Protein AF-A0A7S2D4I2-F1 (afdb_monomer_lite)

Structure (mmCIF, N/CA/C/O backbone):
data_AF-A0A7S2D4I2-F1
#
_entry.id   AF-A0A7S2D4I2-F1
#
loop_
_atom_site.group_PDB
_atom_site.id
_atom_site.type_symbol
_atom_site.label_atom_id
_atom_site.label_alt_id
_atom_site.label_comp_id
_atom_site.label_asym_id
_atom_site.label_entity_id
_atom_site.label_seq_id
_atom_site.pdbx_PDB_ins_code
_atom_site.Cartn_x
_atom_site.Cartn_y
_atom_site.Cartn_z
_atom_site.occupancy
_atom_site.B_iso_or_equiv
_atom_site.auth_seq_id
_atom_site.auth_comp_id
_atom_site.auth_asym_id
_atom_site.auth_atom_id
_atom_site.pdbx_PDB_model_num
ATOM 1 N N . GLU A 1 1 ? 8.842 14.732 -12.038 1.00 44.25 1 GLU A N 1
ATOM 2 C CA . GLU A 1 1 ? 8.803 13.442 -11.317 1.00 44.25 1 GLU A CA 1
ATOM 3 C C . GLU A 1 1 ? 8.780 13.600 -9.781 1.00 44.25 1 GLU A C 1
ATOM 5 O O . GLU A 1 1 ? 8.801 12.600 -9.083 1.00 44.25 1 GLU A O 1
ATOM 10 N N . ASP A 1 2 ? 8.586 14.810 -9.225 1.00 43.00 2 ASP A N 1
ATOM 11 C CA . ASP A 1 2 ? 8.723 15.089 -7.773 1.00 43.00 2 ASP A CA 1
ATOM 12 C C . ASP A 1 2 ? 7.448 14.967 -6.905 1.00 43.00 2 ASP A C 1
ATOM 14 O O . ASP A 1 2 ? 7.440 15.381 -5.748 1.00 43.00 2 ASP A O 1
ATOM 18 N N . LEU A 1 3 ? 6.342 14.421 -7.420 1.00 49.69 3 LEU A N 1
ATOM 19 C CA . LEU A 1 3 ? 5.052 14.415 -6.698 1.00 49.69 3 LEU A CA 1
ATOM 20 C C . LEU A 1 3 ? 4.762 13.125 -5.909 1.00 49.69 3 LEU A C 1
ATOM 22 O O . LEU A 1 3 ? 3.827 13.090 -5.111 1.00 49.69 3 LEU A O 1
ATOM 26 N N . MET A 1 4 ? 5.554 12.069 -6.105 1.00 61.31 4 MET A N 1
ATOM 27 C CA . MET A 1 4 ? 5.257 10.731 -5.576 1.00 61.31 4 MET A CA 1
ATOM 28 C C . MET A 1 4 ? 5.466 10.546 -4.057 1.00 61.31 4 MET A C 1
ATOM 30 O O . MET A 1 4 ? 4.679 9.823 -3.446 1.00 61.31 4 MET A O 1
ATOM 34 N N . PRO A 1 5 ? 6.468 11.166 -3.395 1.00 67.25 5 PRO A N 1
ATOM 35 C CA . PRO A 1 5 ? 6.674 10.950 -1.959 1.00 67.25 5 PRO A CA 1
ATOM 36 C C . PRO A 1 5 ? 5.545 11.521 -1.092 1.00 67.25 5 PRO A C 1
ATOM 38 O O . PRO A 1 5 ? 5.128 10.885 -0.122 1.00 67.25 5 PRO A O 1
ATOM 41 N N . CYS A 1 6 ? 5.034 12.702 -1.455 1.00 78.00 6 CYS A N 1
ATOM 42 C CA . CYS A 1 6 ? 4.025 13.416 -0.675 1.00 78.00 6 CYS A CA 1
ATOM 43 C C . CYS A 1 6 ? 2.633 12.783 -0.779 1.00 78.00 6 CYS A C 1
ATOM 45 O O . CYS A 1 6 ? 1.917 12.771 0.219 1.00 78.00 6 CYS A O 1
ATOM 47 N N . SER A 1 7 ? 2.247 12.239 -1.940 1.00 85.38 7 SER A N 1
ATOM 48 C CA . SER A 1 7 ? 0.936 11.591 -2.099 1.00 85.38 7 SER A CA 1
ATOM 49 C C . SER A 1 7 ? 0.822 10.322 -1.252 1.00 85.38 7 SER A C 1
ATOM 51 O O . SER A 1 7 ? -0.164 10.147 -0.541 1.00 85.38 7 SER A O 1
ATOM 53 N N . ILE A 1 8 ? 1.867 9.488 -1.233 1.00 90.25 8 ILE A N 1
ATOM 54 C CA . ILE A 1 8 ? 1.929 8.295 -0.375 1.00 90.25 8 ILE A CA 1
ATOM 55 C C . ILE A 1 8 ? 1.855 8.671 1.103 1.00 90.25 8 ILE A C 1
ATOM 57 O O . ILE A 1 8 ? 1.144 8.020 1.869 1.00 90.25 8 ILE A O 1
ATOM 61 N N . LEU A 1 9 ? 2.567 9.727 1.506 1.00 89.31 9 LEU A N 1
ATOM 62 C CA . LEU A 1 9 ? 2.524 10.199 2.884 1.00 89.31 9 LEU A CA 1
ATOM 63 C C . LEU A 1 9 ? 1.133 10.728 3.253 1.00 89.31 9 LEU A C 1
ATOM 65 O O . LEU A 1 9 ? 0.627 10.389 4.318 1.00 89.31 9 LEU A O 1
ATOM 69 N N . LEU A 1 10 ? 0.492 11.505 2.376 1.00 90.69 10 LEU A N 1
ATOM 70 C CA . LEU A 1 10 ? -0.873 11.990 2.581 1.00 90.69 10 LEU A CA 1
ATOM 71 C C . LEU A 1 10 ? -1.863 10.828 2.720 1.00 90.69 10 LEU A C 1
ATOM 73 O O . LEU A 1 10 ? -2.672 10.825 3.646 1.00 90.69 10 LEU A O 1
ATOM 77 N N . HIS A 1 11 ? -1.763 9.819 1.853 1.00 92.25 11 HIS A N 1
ATOM 78 C CA . HIS A 1 11 ? -2.609 8.632 1.921 1.00 92.25 11 HIS A CA 1
ATOM 79 C C . HIS A 1 11 ? -2.403 7.884 3.250 1.00 92.25 11 HIS A C 1
ATOM 81 O O . HIS A 1 11 ? -3.372 7.619 3.964 1.00 92.25 11 HIS A O 1
ATOM 87 N N . TYR A 1 12 ? -1.149 7.636 3.646 1.00 92.31 12 TYR A N 1
ATOM 88 C CA . TYR A 1 12 ? -0.814 7.010 4.929 1.00 92.31 12 TYR A CA 1
ATOM 89 C C . TYR A 1 12 ? -1.345 7.799 6.134 1.00 92.31 12 TYR A C 1
ATOM 91 O O . TYR A 1 12 ? -1.978 7.222 7.014 1.00 92.31 12 TYR A O 1
ATOM 99 N N . LEU A 1 13 ? -1.141 9.117 6.174 1.00 91.94 13 LEU A N 1
ATOM 100 C CA . LEU A 1 13 ? -1.636 9.959 7.265 1.00 91.94 13 LEU A CA 1
ATOM 101 C C . LEU A 1 13 ? -3.168 9.963 7.319 1.00 91.94 13 LEU A C 1
ATOM 103 O O . LEU A 1 13 ? -3.735 9.836 8.400 1.00 91.94 13 LEU A O 1
ATOM 107 N N . SER A 1 14 ? -3.838 10.019 6.165 1.00 93.50 14 SER A N 1
ATOM 108 C CA . SER A 1 14 ? -5.300 9.933 6.099 1.00 93.50 14 SER A CA 1
ATOM 109 C C . SER A 1 14 ? -5.830 8.579 6.589 1.00 93.50 14 SER A C 1
ATOM 111 O O . SER A 1 14 ? -6.833 8.535 7.294 1.00 93.50 14 SER A O 1
ATOM 113 N N . P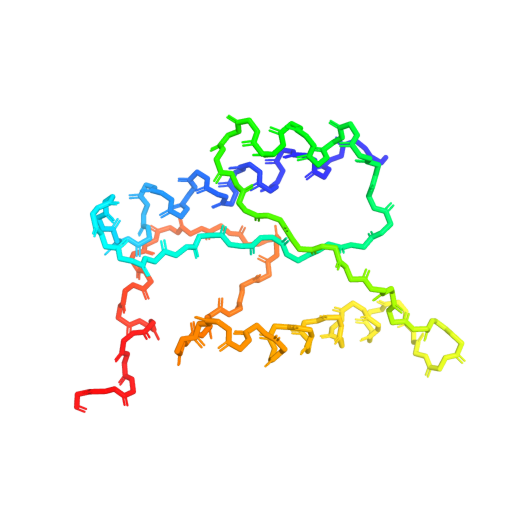HE A 1 15 ? -5.122 7.476 6.311 1.00 92.31 15 PHE A N 1
ATOM 114 C CA . PHE A 1 15 ? -5.433 6.159 6.873 1.00 92.31 15 PHE A CA 1
ATOM 115 C C . PHE A 1 15 ? -5.295 6.147 8.398 1.00 92.31 15 PHE A C 1
ATOM 117 O O . PHE A 1 15 ? -6.171 5.636 9.091 1.00 92.31 15 PHE A O 1
ATOM 124 N N . ARG A 1 16 ? -4.204 6.709 8.929 1.00 90.88 16 ARG A N 1
ATOM 125 C CA . ARG A 1 16 ? -3.950 6.739 10.376 1.00 90.88 16 ARG A CA 1
ATOM 126 C C . ARG A 1 16 ? -4.972 7.587 11.128 1.00 90.88 16 ARG A C 1
ATOM 128 O O . ARG A 1 16 ? -5.363 7.201 12.222 1.00 90.88 16 ARG A O 1
ATOM 135 N N . GLU A 1 17 ? -5.400 8.698 10.539 1.00 92.19 17 GLU A N 1
ATOM 136 C CA . GLU A 1 17 ? -6.365 9.618 11.146 1.00 92.19 17 GLU A CA 1
ATOM 137 C C . GLU A 1 17 ? -7.811 9.119 11.007 1.00 92.19 17 GLU A C 1
ATOM 139 O O . GLU A 1 17 ? -8.568 9.093 11.975 1.00 92.19 17 GLU A O 1
ATOM 144 N N . TYR A 1 18 ? -8.203 8.694 9.803 1.00 93.12 18 TYR A N 1
ATOM 145 C CA . TYR A 1 18 ? -9.606 8.454 9.458 1.00 93.12 18 TYR A CA 1
ATOM 146 C C . TYR A 1 18 ? -9.944 6.991 9.185 1.00 93.12 18 TYR A C 1
ATOM 148 O O . TYR A 1 18 ? -11.120 6.672 9.053 1.00 93.12 18 TYR A O 1
ATOM 156 N N . GLY A 1 19 ? -8.964 6.086 9.108 1.00 90.38 19 GLY A N 1
ATOM 157 C CA . GLY A 1 19 ? -9.172 4.693 8.696 1.00 90.38 19 GLY A CA 1
ATOM 158 C C . GLY A 1 19 ? -10.066 3.877 9.633 1.00 90.38 19 GLY A C 1
ATOM 159 O O . GLY A 1 19 ? -10.692 2.918 9.185 1.00 90.38 19 GLY A O 1
ATOM 160 N N . GLY A 1 20 ? -10.193 4.287 10.900 1.00 89.19 20 GLY A N 1
ATOM 161 C CA . GLY A 1 20 ? -11.067 3.634 11.881 1.00 89.19 20 GLY A CA 1
ATOM 162 C C . GLY A 1 20 ? -10.465 2.387 12.540 1.00 89.19 20 GLY A C 1
ATOM 163 O O . GLY A 1 20 ? -11.210 1.554 13.065 1.00 89.19 20 GLY A O 1
ATOM 164 N N . PHE A 1 21 ? -9.134 2.264 12.512 1.00 87.69 21 PHE A N 1
ATOM 165 C CA . PHE A 1 21 ? -8.367 1.214 13.184 1.00 87.69 21 PHE A CA 1
ATOM 166 C C . PHE A 1 21 ? -7.492 1.832 14.275 1.00 87.69 21 PHE A C 1
ATOM 168 O O . PHE A 1 21 ? -6.781 2.808 14.030 1.00 87.69 21 PHE A O 1
ATOM 175 N N . SER A 1 22 ? -7.550 1.279 15.481 1.00 82.25 22 SER A N 1
ATOM 176 C CA . SER A 1 22 ? -6.681 1.694 16.583 1.00 82.25 22 SER A CA 1
ATOM 177 C C . SER A 1 22 ? -5.235 1.225 16.374 1.00 82.25 22 SER A C 1
ATOM 179 O O . SER A 1 22 ? -4.961 0.328 15.580 1.00 82.25 22 SER A O 1
ATOM 181 N N . VAL A 1 23 ? -4.285 1.836 17.091 1.00 77.69 23 VAL A N 1
ATOM 182 C CA . VAL A 1 23 ? -2.851 1.492 16.992 1.00 77.69 23 VAL A CA 1
ATOM 183 C C . VAL A 1 23 ? -2.561 0.059 17.450 1.00 77.69 23 VAL A C 1
ATOM 185 O O . VAL A 1 23 ? -1.598 -0.540 16.980 1.00 77.69 23 VAL A O 1
ATOM 188 N N . ASP A 1 24 ? -3.403 -0.479 18.330 1.00 83.50 24 ASP A N 1
ATOM 189 C CA . ASP A 1 24 ? -3.259 -1.822 18.893 1.00 83.50 24 ASP A CA 1
ATOM 190 C C . ASP A 1 24 ? -3.931 -2.903 18.030 1.00 83.50 24 ASP A C 1
ATOM 192 O O . ASP A 1 24 ? -3.773 -4.098 18.286 1.00 83.50 24 ASP A O 1
ATOM 196 N N . GLU A 1 25 ? -4.688 -2.510 17.000 1.00 84.44 25 GLU A N 1
ATOM 197 C CA . GLU A 1 25 ? -5.267 -3.462 16.059 1.00 84.44 25 GLU A CA 1
ATOM 198 C C . GLU A 1 25 ? -4.207 -3.985 15.081 1.00 84.44 25 GLU A C 1
ATOM 200 O O . GLU A 1 25 ? -3.387 -3.211 14.584 1.00 84.44 25 GLU A O 1
ATOM 205 N N . PRO A 1 26 ? -4.231 -5.290 14.744 1.00 85.81 26 PRO A N 1
ATOM 206 C CA . PRO A 1 26 ? -3.259 -5.911 13.847 1.00 85.81 26 PRO A CA 1
ATOM 207 C C . PRO A 1 26 ? -3.564 -5.588 12.371 1.00 85.81 26 PRO A C 1
ATOM 209 O O . PRO A 1 26 ? -3.701 -6.487 11.543 1.00 85.81 26 PRO A O 1
ATOM 212 N N . VAL A 1 27 ? -3.721 -4.303 12.041 1.00 89.75 27 VAL A N 1
ATOM 213 C CA . VAL A 1 27 ? -3.998 -3.816 10.685 1.00 89.75 27 VAL A CA 1
ATOM 214 C C . VAL A 1 27 ? -2.815 -2.998 10.198 1.00 89.75 27 VAL A C 1
ATOM 216 O O . VAL A 1 27 ? -2.531 -1.905 10.689 1.00 89.75 27 VAL A O 1
ATOM 219 N N . ASP A 1 28 ? -2.138 -3.538 9.194 1.00 91.56 28 ASP A N 1
ATOM 220 C CA . ASP A 1 28 ? -0.968 -2.915 8.604 1.00 91.56 28 ASP A CA 1
ATOM 221 C C . ASP A 1 28 ? -1.317 -2.047 7.400 1.00 91.56 28 ASP A C 1
ATOM 223 O O . ASP A 1 28 ? -2.134 -2.407 6.553 1.00 91.56 28 ASP A O 1
ATOM 227 N N . TYR A 1 29 ? -0.605 -0.928 7.281 1.00 92.44 29 TYR A N 1
ATOM 228 C CA . TYR A 1 29 ? -0.525 -0.176 6.038 1.00 92.44 29 TYR A CA 1
ATOM 229 C C . TYR A 1 29 ? 0.683 -0.662 5.232 1.00 92.44 29 TYR A C 1
ATOM 231 O O . TYR A 1 29 ? 1.828 -0.498 5.666 1.00 92.44 29 TYR A O 1
ATOM 239 N N . VAL A 1 30 ? 0.431 -1.237 4.054 1.00 94.88 30 VAL A N 1
ATOM 240 C CA . VAL A 1 30 ? 1.465 -1.824 3.190 1.00 94.88 30 VAL A CA 1
ATOM 241 C C . VAL A 1 30 ? 1.499 -1.115 1.841 1.00 94.88 30 VAL A C 1
ATOM 243 O O . VAL A 1 30 ? 0.509 -1.086 1.117 1.00 94.88 30 VAL A O 1
ATOM 246 N N . LEU A 1 31 ? 2.666 -0.591 1.471 1.00 94.69 31 LEU A N 1
ATOM 247 C CA . LEU A 1 31 ? 2.926 -0.027 0.152 1.00 94.69 31 LEU A CA 1
ATOM 248 C C . LEU A 1 31 ? 3.597 -1.065 -0.753 1.00 94.69 31 LEU A C 1
ATOM 250 O O . LEU A 1 31 ? 4.764 -1.412 -0.553 1.00 94.69 31 LEU A O 1
ATOM 254 N N . ILE A 1 32 ? 2.888 -1.511 -1.787 1.00 94.00 32 ILE A N 1
ATOM 255 C CA . ILE A 1 32 ? 3.471 -2.314 -2.868 1.00 94.00 32 ILE A CA 1
ATOM 256 C C . ILE A 1 32 ? 4.057 -1.357 -3.910 1.00 94.00 32 ILE A C 1
ATOM 258 O O . ILE A 1 32 ? 3.358 -0.468 -4.392 1.00 94.00 32 ILE A O 1
ATOM 262 N N . HIS A 1 33 ? 5.331 -1.520 -4.265 1.00 92.31 33 HIS A N 1
ATOM 263 C CA . HIS A 1 33 ? 6.017 -0.618 -5.194 1.00 92.31 33 HIS A CA 1
ATOM 264 C C . HIS A 1 33 ? 6.959 -1.357 -6.147 1.00 92.31 33 HIS A C 1
ATOM 266 O O . HIS A 1 33 ? 7.347 -2.500 -5.907 1.00 92.31 33 HIS A O 1
ATOM 272 N N . SER A 1 34 ? 7.352 -0.692 -7.233 1.00 90.69 34 SER A N 1
ATOM 273 C CA . SER A 1 34 ? 8.304 -1.219 -8.211 1.00 90.69 34 SER A CA 1
ATOM 274 C C . SER A 1 34 ? 9.152 -0.093 -8.792 1.00 90.69 34 SER A C 1
ATOM 276 O O . SER A 1 34 ? 8.650 1.018 -8.958 1.00 90.69 34 SER A O 1
ATOM 278 N N . GLY A 1 35 ? 10.438 -0.360 -9.033 1.00 87.12 35 GLY A N 1
ATOM 279 C CA . GLY A 1 35 ? 11.357 0.600 -9.658 1.00 87.12 35 GLY A CA 1
ATOM 280 C C . GLY A 1 35 ? 11.624 1.886 -8.865 1.00 87.12 35 GLY A C 1
ATOM 281 O O . GLY A 1 35 ? 12.141 2.842 -9.432 1.00 87.12 35 GLY A O 1
ATOM 282 N N . ILE A 1 36 ? 11.272 1.932 -7.575 1.00 88.62 36 ILE A N 1
ATOM 283 C CA . ILE A 1 36 ? 11.498 3.104 -6.718 1.00 88.62 36 ILE A CA 1
ATOM 284 C C . ILE A 1 36 ? 12.906 3.060 -6.125 1.00 88.62 36 ILE A C 1
ATOM 286 O O . ILE A 1 36 ? 13.352 2.017 -5.645 1.00 88.62 36 ILE A O 1
ATOM 290 N N . GLU A 1 37 ? 13.583 4.208 -6.120 1.00 91.75 37 GLU A N 1
ATOM 291 C CA . GLU A 1 37 ? 14.895 4.364 -5.499 1.00 91.75 37 GLU A CA 1
ATOM 292 C C . GLU A 1 37 ? 14.853 4.040 -3.997 1.00 91.75 37 GLU A C 1
ATOM 294 O O . GLU A 1 37 ? 13.959 4.477 -3.266 1.00 91.75 37 GLU A O 1
ATOM 299 N N . GLN A 1 38 ? 15.859 3.309 -3.511 1.00 92.06 38 GLN A N 1
ATOM 300 C CA . GLN A 1 38 ? 15.916 2.874 -2.115 1.00 92.06 38 GLN A CA 1
ATOM 301 C C . GLN A 1 38 ? 15.895 4.048 -1.124 1.00 92.06 38 GLN A C 1
ATOM 303 O O . GLN A 1 38 ? 15.285 3.932 -0.065 1.00 92.06 38 GLN A O 1
ATOM 308 N N . SER A 1 39 ? 16.480 5.196 -1.478 1.00 92.88 39 SER A N 1
ATOM 309 C CA . SER A 1 39 ? 16.486 6.395 -0.632 1.00 92.88 39 SER A CA 1
ATOM 310 C C . SER A 1 39 ? 15.075 6.938 -0.353 1.00 92.88 39 SER A C 1
ATOM 312 O O . SER A 1 39 ? 14.812 7.424 0.747 1.00 92.88 39 SER A O 1
ATOM 314 N N . ILE A 1 40 ? 14.146 6.810 -1.307 1.00 90.88 40 ILE A N 1
ATOM 315 C CA . ILE A 1 40 ? 12.732 7.188 -1.157 1.00 90.88 40 ILE A CA 1
ATOM 316 C C . ILE A 1 40 ? 11.997 6.139 -0.317 1.00 90.88 40 ILE A C 1
ATOM 318 O O . ILE A 1 40 ? 11.250 6.481 0.600 1.00 90.88 40 ILE A O 1
ATOM 322 N N . VAL A 1 41 ? 12.258 4.852 -0.570 1.00 92.31 41 VAL A N 1
ATOM 323 C CA . VAL A 1 41 ? 11.696 3.746 0.225 1.00 92.31 41 VAL A CA 1
ATOM 324 C C . VAL A 1 41 ? 12.089 3.875 1.699 1.00 92.31 41 VAL A C 1
ATOM 326 O O . VAL A 1 41 ? 11.256 3.692 2.589 1.00 92.31 41 VAL A O 1
ATOM 329 N N . ASP A 1 42 ? 13.340 4.241 1.969 1.00 92.31 42 ASP A N 1
ATOM 330 C CA . ASP A 1 42 ? 13.848 4.455 3.320 1.00 92.31 42 ASP A CA 1
ATOM 331 C C . ASP A 1 42 ? 13.168 5.643 4.010 1.00 92.3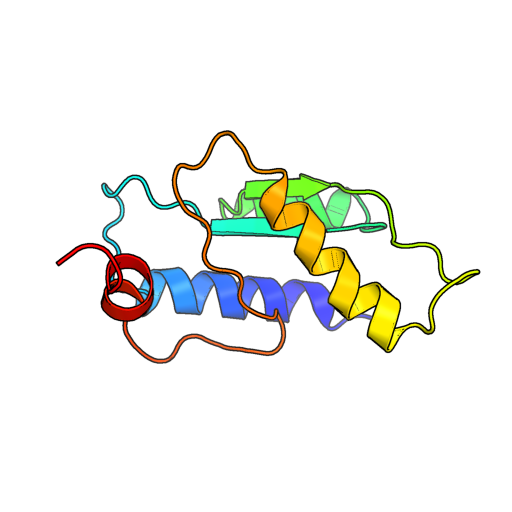1 42 ASP A C 1
ATOM 333 O O . ASP A 1 42 ? 12.935 5.591 5.218 1.00 92.31 42 ASP A O 1
ATOM 337 N N . GLN A 1 43 ? 12.787 6.689 3.267 1.00 90.25 43 GLN A N 1
ATOM 338 C CA . GLN A 1 43 ? 11.989 7.787 3.819 1.00 90.25 43 GLN A CA 1
ATOM 339 C C . GLN A 1 43 ? 10.613 7.297 4.277 1.00 90.25 43 GLN A C 1
ATOM 341 O O . GLN A 1 43 ? 10.235 7.565 5.413 1.00 90.25 43 GLN A O 1
ATOM 346 N N . TRP A 1 44 ? 9.891 6.524 3.461 1.00 91.75 44 TRP A N 1
ATOM 347 C CA . TRP A 1 44 ? 8.591 5.965 3.859 1.00 91.75 44 TRP A CA 1
ATOM 348 C C . TRP A 1 44 ? 8.700 5.048 5.081 1.00 91.75 44 TRP A C 1
ATOM 350 O O . TRP A 1 44 ? 7.907 5.165 6.018 1.00 91.75 44 TRP A O 1
ATOM 360 N N . ARG A 1 45 ? 9.730 4.198 5.132 1.00 92.62 45 ARG A N 1
ATOM 361 C CA . ARG A 1 45 ? 9.983 3.319 6.285 1.00 92.62 45 ARG A CA 1
ATOM 362 C C . ARG A 1 45 ? 10.226 4.096 7.580 1.00 92.62 45 ARG A C 1
ATOM 364 O O . ARG A 1 45 ? 9.778 3.650 8.632 1.00 92.62 45 ARG A O 1
ATOM 371 N N . ARG A 1 46 ? 10.860 5.276 7.524 1.00 91.88 46 ARG A N 1
ATOM 372 C CA . ARG A 1 46 ? 11.026 6.160 8.699 1.00 91.88 46 ARG A CA 1
ATOM 373 C C . ARG A 1 46 ? 9.696 6.677 9.256 1.00 91.88 46 ARG A C 1
ATOM 375 O O . ARG A 1 46 ? 9.627 6.950 10.448 1.00 91.88 46 ARG A O 1
ATOM 382 N N . PHE A 1 47 ? 8.647 6.765 8.436 1.00 88.50 47 PHE A N 1
ATOM 383 C CA . PHE A 1 47 ? 7.283 7.084 8.882 1.00 88.50 47 PHE A CA 1
ATOM 384 C C . PHE A 1 47 ? 6.505 5.859 9.400 1.00 88.50 47 PHE A C 1
ATOM 386 O O . PHE A 1 47 ? 5.340 5.984 9.781 1.00 88.50 47 PHE A O 1
ATOM 393 N N . GLY A 1 48 ? 7.131 4.677 9.423 1.00 89.19 48 GLY A N 1
ATOM 394 C CA . GLY A 1 48 ? 6.498 3.420 9.825 1.00 89.19 48 GLY A CA 1
ATOM 395 C C . GLY A 1 48 ? 5.725 2.721 8.704 1.00 89.19 48 GLY A C 1
ATOM 396 O O . GLY A 1 48 ? 5.032 1.743 8.969 1.00 89.19 48 GLY A O 1
ATOM 397 N N . ILE A 1 49 ? 5.841 3.185 7.454 1.00 92.94 49 ILE A N 1
ATOM 398 C CA . ILE A 1 49 ? 5.18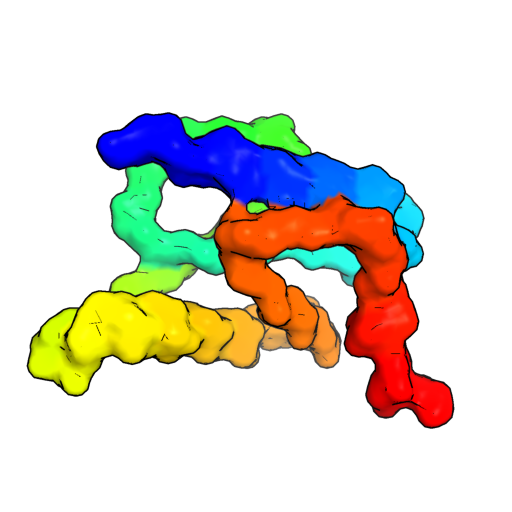0 2.557 6.304 1.00 92.94 49 ILE A CA 1
ATOM 399 C C . ILE A 1 49 ? 5.902 1.248 5.970 1.00 92.94 49 ILE A C 1
ATOM 401 O O . ILE A 1 49 ? 7.089 1.250 5.627 1.00 92.94 49 ILE A O 1
ATOM 405 N N . LYS A 1 50 ? 5.180 0.124 6.029 1.00 94.88 50 LYS A N 1
ATOM 406 C CA . LYS A 1 50 ? 5.681 -1.166 5.539 1.00 94.88 50 LYS A CA 1
ATOM 407 C C . LYS A 1 50 ? 5.708 -1.137 4.013 1.00 94.88 50 LYS A C 1
ATOM 409 O O . LYS A 1 50 ? 4.758 -0.677 3.385 1.00 94.88 50 LYS A O 1
ATOM 414 N N . THR A 1 51 ? 6.788 -1.624 3.406 1.00 95.00 51 THR A N 1
ATOM 415 C CA . THR A 1 51 ? 6.956 -1.608 1.946 1.00 95.00 51 THR A CA 1
ATOM 416 C C . THR A 1 51 ? 7.285 -2.991 1.401 1.00 95.00 51 THR A C 1
ATOM 418 O O . THR A 1 51 ? 8.060 -3.734 2.005 1.00 95.00 51 THR A O 1
ATOM 421 N N . VAL A 1 52 ? 6.722 -3.321 0.239 1.00 95.12 52 VAL A N 1
ATOM 422 C CA . VAL A 1 52 ? 6.979 -4.565 -0.491 1.00 95.12 52 VAL A CA 1
ATOM 423 C C . VAL A 1 52 ? 7.372 -4.217 -1.922 1.00 95.12 52 VAL A C 1
ATOM 425 O O . VAL A 1 52 ? 6.561 -3.708 -2.697 1.00 95.12 52 VAL A O 1
ATOM 428 N N . ALA A 1 53 ? 8.621 -4.508 -2.278 1.00 94.12 53 ALA A N 1
ATOM 429 C CA . ALA A 1 53 ? 9.097 -4.366 -3.646 1.00 94.12 53 ALA A CA 1
ATOM 430 C C . ALA A 1 53 ? 8.601 -5.543 -4.498 1.00 94.12 53 ALA A C 1
ATOM 432 O O . ALA A 1 53 ? 8.675 -6.701 -4.077 1.00 94.12 53 ALA A O 1
ATOM 433 N N . LYS A 1 54 ? 8.102 -5.249 -5.696 1.00 93.50 54 LYS A N 1
ATOM 434 C CA . LYS A 1 54 ? 7.656 -6.234 -6.685 1.00 93.50 54 LYS A CA 1
ATOM 435 C C . LYS A 1 54 ? 8.187 -5.883 -8.065 1.00 93.50 54 LYS A C 1
ATOM 437 O O . LYS A 1 54 ? 8.527 -4.731 -8.335 1.00 93.50 54 LYS A O 1
ATOM 442 N N . ASP A 1 55 ? 8.209 -6.869 -8.949 1.00 89.44 55 ASP A N 1
ATOM 443 C CA . ASP A 1 55 ? 8.569 -6.655 -10.346 1.00 89.44 55 ASP A CA 1
ATOM 444 C C . ASP A 1 55 ? 7.463 -5.902 -11.091 1.00 89.44 55 ASP A C 1
ATOM 446 O O . ASP A 1 55 ? 6.265 -6.095 -10.841 1.00 89.44 55 ASP A O 1
ATOM 450 N N . HIS A 1 56 ? 7.872 -5.050 -12.031 1.00 83.88 56 HIS A N 1
ATOM 451 C CA . HIS A 1 56 ? 6.948 -4.360 -12.920 1.00 83.88 56 HIS A CA 1
ATOM 452 C C . HIS A 1 56 ? 6.180 -5.365 -13.782 1.00 83.88 56 HIS A C 1
ATOM 454 O O . HIS A 1 56 ? 6.736 -6.345 -14.285 1.00 83.88 56 HIS A O 1
ATOM 460 N N . VAL A 1 57 ? 4.905 -5.072 -14.032 1.00 83.69 57 VAL A N 1
ATOM 461 C CA . VAL A 1 57 ? 4.152 -5.773 -15.072 1.00 83.69 57 VAL A CA 1
ATOM 462 C C . VAL A 1 57 ? 4.720 -5.363 -16.431 1.00 83.69 57 VAL A C 1
ATOM 464 O O . VAL A 1 57 ? 4.888 -4.180 -16.722 1.00 83.69 57 VAL A O 1
ATOM 467 N N . SER A 1 58 ? 5.054 -6.355 -17.256 1.00 78.25 58 SER A N 1
ATOM 468 C CA . SER A 1 58 ? 5.712 -6.136 -18.544 1.00 78.25 58 SER A CA 1
ATOM 469 C C . SER A 1 58 ? 4.861 -5.284 -19.490 1.00 78.25 58 SER A C 1
ATOM 471 O O . SER A 1 58 ? 3.812 -5.727 -19.961 1.00 78.25 58 SER A O 1
ATOM 473 N N . LEU A 1 59 ? 5.390 -4.120 -19.873 1.00 79.75 59 LEU A N 1
ATOM 474 C CA . LEU A 1 59 ? 4.806 -3.247 -20.901 1.00 79.75 59 LEU A CA 1
ATOM 475 C C . LEU A 1 59 ? 4.901 -3.821 -22.325 1.00 79.75 59 LEU A C 1
ATOM 477 O O . LEU A 1 59 ? 4.397 -3.232 -23.273 1.00 79.75 59 LEU A O 1
ATOM 481 N N . LYS A 1 60 ? 5.557 -4.975 -22.508 1.00 84.00 60 LYS A N 1
ATOM 482 C CA . LYS A 1 60 ? 5.580 -5.662 -23.811 1.00 84.00 60 LYS A CA 1
ATOM 483 C C . LYS A 1 60 ? 4.236 -6.306 -24.151 1.00 84.00 60 LYS A C 1
ATOM 485 O O . LYS A 1 60 ? 3.985 -6.577 -25.318 1.00 84.00 60 LYS A O 1
ATOM 490 N N . LEU A 1 61 ? 3.429 -6.610 -23.132 1.00 80.38 61 LEU A N 1
ATOM 491 C CA . LEU A 1 61 ? 2.149 -7.311 -23.268 1.00 80.38 61 LEU A CA 1
ATOM 492 C C . LEU A 1 61 ? 0.946 -6.410 -22.972 1.00 80.38 61 LEU A C 1
ATOM 494 O O . LEU A 1 61 ? -0.161 -6.740 -23.379 1.00 80.38 61 LEU A O 1
ATOM 498 N N . TRP A 1 62 ? 1.166 -5.297 -22.272 1.00 82.81 62 TRP A N 1
ATOM 499 C CA . TRP A 1 62 ? 0.116 -4.450 -21.718 1.00 82.81 62 TRP A CA 1
ATOM 500 C C . TRP A 1 62 ? 0.482 -2.983 -21.900 1.00 82.81 62 TRP A C 1
ATOM 502 O O . TRP A 1 62 ? 1.653 -2.617 -21.772 1.00 82.81 62 TRP A O 1
ATOM 512 N N . ASP A 1 63 ? -0.509 -2.135 -22.161 1.00 88.75 63 ASP A N 1
ATOM 513 C CA . ASP A 1 63 ? -0.287 -0.691 -22.114 1.00 88.75 63 ASP A CA 1
ATOM 514 C C . ASP A 1 63 ? 0.003 -0.222 -20.665 1.00 88.75 63 ASP A C 1
ATOM 516 O O . ASP A 1 63 ? -0.246 -0.965 -19.709 1.00 88.75 63 ASP A O 1
ATOM 520 N N . PRO A 1 64 ? 0.538 0.996 -20.456 1.00 81.81 64 PRO A N 1
ATOM 521 C CA . PRO A 1 64 ? 0.893 1.479 -19.120 1.00 81.81 64 PRO A CA 1
ATOM 522 C C . PRO A 1 64 ? -0.262 1.495 -18.111 1.00 81.81 64 PRO A C 1
ATOM 524 O O . PRO A 1 64 ? -0.046 1.224 -16.930 1.00 81.81 64 PRO A O 1
ATOM 527 N N . PHE A 1 65 ? -1.485 1.785 -18.559 1.00 80.94 65 PHE A N 1
ATOM 528 C CA . PHE A 1 65 ? -2.659 1.831 -17.693 1.00 80.94 65 PHE A CA 1
ATOM 529 C C . PHE A 1 65 ? -3.079 0.420 -17.263 1.00 80.94 65 PHE A C 1
ATOM 531 O O . PHE A 1 65 ? -3.329 0.164 -16.080 1.00 80.94 65 PHE A O 1
ATOM 538 N N . GLN A 1 66 ? -3.085 -0.524 -18.204 1.00 86.00 66 GLN A N 1
ATOM 539 C CA . GLN A 1 66 ? -3.331 -1.940 -17.932 1.00 86.00 66 GLN A CA 1
ATOM 540 C C . GLN A 1 66 ? -2.252 -2.536 -17.029 1.00 86.00 66 GLN A C 1
ATOM 542 O O . GLN A 1 66 ? -2.574 -3.224 -16.063 1.00 86.00 66 GLN A O 1
ATOM 547 N N . ALA A 1 67 ? -0.980 -2.238 -17.289 1.00 85.00 67 AL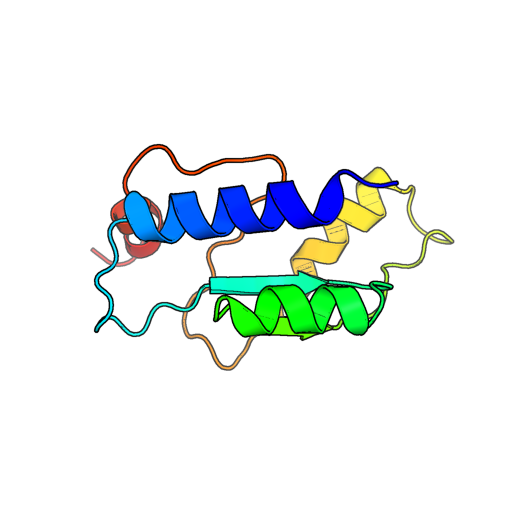A A N 1
ATOM 548 C CA . ALA A 1 67 ? 0.131 -2.697 -16.467 1.00 85.00 67 ALA A CA 1
ATOM 549 C C . ALA A 1 67 ? 0.036 -2.165 -15.029 1.00 85.00 67 ALA A C 1
ATOM 551 O O . ALA A 1 67 ? 0.228 -2.932 -14.086 1.00 85.00 67 ALA A O 1
ATOM 552 N N . GLY A 1 68 ? -0.327 -0.889 -14.849 1.00 82.88 68 GLY A N 1
ATOM 553 C CA . GLY A 1 68 ? -0.596 -0.309 -13.530 1.00 82.88 68 GLY A CA 1
ATOM 554 C C . GLY A 1 68 ? -1.785 -0.966 -12.824 1.00 82.88 68 GLY A C 1
ATOM 555 O O . GLY A 1 68 ? -1.707 -1.284 -11.639 1.00 82.88 68 GLY A O 1
ATOM 556 N N . SER A 1 69 ? -2.859 -1.260 -13.558 1.00 84.88 69 SER A N 1
ATOM 557 C CA . SER A 1 69 ? -4.034 -1.956 -13.016 1.00 84.88 69 SER A CA 1
ATOM 558 C C . SER A 1 69 ? -3.712 -3.395 -12.593 1.00 84.88 69 SER A C 1
ATOM 560 O O . SER A 1 69 ? -4.116 -3.831 -11.518 1.00 84.88 69 SER A O 1
ATOM 562 N N . LEU A 1 70 ? -2.935 -4.122 -13.400 1.00 89.00 70 LEU A N 1
ATOM 563 C CA . LEU A 1 70 ? -2.491 -5.488 -13.109 1.00 89.00 70 LEU A CA 1
ATOM 564 C C . LEU A 1 70 ? -1.462 -5.546 -11.980 1.00 89.00 70 LEU A C 1
ATOM 566 O O . LEU A 1 70 ? -1.382 -6.559 -11.290 1.00 89.00 70 LEU A O 1
ATOM 570 N N . PHE A 1 71 ? -0.701 -4.475 -11.748 1.00 89.81 71 PHE A N 1
ATOM 571 C CA . PHE A 1 71 ? 0.262 -4.413 -10.649 1.00 89.81 71 PHE A CA 1
ATOM 572 C C . PHE A 1 71 ? -0.404 -4.654 -9.283 1.00 89.81 71 PHE A C 1
ATOM 574 O O . PHE A 1 71 ? 0.197 -5.260 -8.396 1.00 89.81 71 PHE A O 1
ATOM 581 N N . LYS A 1 72 ? -1.684 -4.281 -9.144 1.00 89.56 72 LYS A N 1
ATOM 582 C CA . LYS A 1 72 ? -2.497 -4.526 -7.943 1.00 89.56 72 LYS A CA 1
ATOM 583 C C . LYS A 1 72 ? -2.657 -6.015 -7.616 1.00 89.56 72 LYS A C 1
ATOM 585 O O . LYS A 1 72 ? -2.837 -6.358 -6.453 1.00 89.56 72 LYS A O 1
ATOM 590 N N . LEU A 1 73 ? -2.529 -6.916 -8.598 1.00 90.88 73 LEU A N 1
ATOM 591 C CA . LEU A 1 73 ? -2.613 -8.367 -8.379 1.00 90.88 73 LEU A CA 1
ATOM 592 C C . LEU A 1 73 ? -1.511 -8.895 -7.455 1.00 90.88 73 LEU A C 1
ATOM 594 O O . LEU A 1 73 ? -1.701 -9.929 -6.818 1.00 90.88 73 LEU A O 1
ATOM 598 N N . HIS A 1 74 ? -0.394 -8.175 -7.307 1.00 93.75 74 HIS A N 1
ATOM 599 C CA . HIS A 1 74 ? 0.635 -8.524 -6.324 1.00 93.75 74 HIS A CA 1
ATOM 600 C C . HIS A 1 74 ? 0.111 -8.537 -4.883 1.00 93.75 74 HIS A C 1
ATOM 602 O O . HIS A 1 74 ? 0.693 -9.229 -4.048 1.00 93.75 74 HIS A O 1
ATOM 608 N N . ALA A 1 75 ? -0.989 -7.831 -4.595 1.00 92.69 75 ALA A N 1
ATOM 609 C CA . ALA A 1 75 ? -1.652 -7.856 -3.293 1.00 92.69 75 ALA A CA 1
ATOM 610 C C . ALA A 1 75 ? -2.190 -9.250 -2.925 1.00 92.69 75 ALA A C 1
ATOM 612 O O . ALA A 1 75 ? -2.181 -9.616 -1.755 1.00 92.69 75 ALA A O 1
ATOM 613 N N . VAL A 1 76 ? -2.582 -10.062 -3.917 1.00 90.56 76 VAL A N 1
ATOM 614 C CA . VAL A 1 76 ? -3.031 -11.454 -3.709 1.00 90.56 76 VAL A CA 1
ATOM 615 C C . VAL A 1 76 ? -1.896 -12.331 -3.168 1.00 90.56 76 VAL A C 1
ATOM 617 O O . VAL A 1 76 ? -2.136 -13.318 -2.481 1.00 90.56 76 VAL A O 1
ATOM 620 N N . GLY A 1 77 ? -0.645 -11.964 -3.452 1.00 91.94 77 GLY A N 1
ATOM 621 C CA . GLY A 1 77 ? 0.538 -12.675 -2.976 1.00 91.94 77 GLY A CA 1
ATOM 622 C C . GLY A 1 77 ? 0.956 -12.339 -1.543 1.00 91.94 77 GLY A C 1
ATOM 623 O O . GLY A 1 77 ? 1.977 -12.861 -1.102 1.00 91.94 77 GLY A O 1
ATOM 624 N N . LEU A 1 78 ? 0.232 -11.470 -0.830 1.00 93.12 78 LEU A N 1
ATOM 625 C CA . LEU A 1 78 ? 0.528 -11.109 0.560 1.00 93.12 78 LEU A CA 1
ATOM 626 C C . LEU A 1 78 ? -0.080 -12.133 1.535 1.00 93.12 78 LEU A C 1
ATOM 628 O O . LEU A 1 78 ? -0.986 -11.835 2.312 1.00 93.12 78 LEU A O 1
ATOM 632 N N . THR A 1 79 ? 0.397 -13.375 1.447 1.00 94.19 79 THR A N 1
ATOM 633 C CA . THR A 1 79 ? -0.153 -14.541 2.161 1.00 94.19 79 THR A CA 1
ATOM 634 C C . THR A 1 79 ? 0.004 -14.488 3.682 1.00 94.19 79 THR A C 1
ATOM 636 O O . THR A 1 79 ? -0.596 -15.292 4.389 1.00 94.19 79 THR A O 1
ATOM 639 N N . GLU A 1 80 ? 0.816 -13.566 4.198 1.00 93.00 80 GLU A N 1
ATOM 640 C CA . GLU A 1 80 ? 0.951 -13.296 5.627 1.00 93.00 80 GLU A CA 1
ATOM 641 C C . GLU A 1 80 ? -0.266 -12.566 6.225 1.00 93.00 80 GLU A C 1
ATOM 643 O O . GLU A 1 80 ? -0.437 -12.575 7.444 1.00 93.00 80 GLU A O 1
ATOM 648 N N . TYR A 1 81 ? -1.133 -11.979 5.390 1.00 92.50 81 TYR A N 1
ATOM 649 C CA . TYR A 1 81 ? -2.372 -11.339 5.828 1.00 92.50 81 TYR A CA 1
ATOM 650 C C . TYR A 1 81 ? -3.575 -12.236 5.560 1.00 92.50 81 TYR A C 1
ATOM 652 O O . TYR A 1 81 ? -3.746 -12.789 4.476 1.00 92.50 81 TYR A O 1
ATOM 660 N N . SER A 1 82 ? -4.480 -12.317 6.534 1.00 90.75 82 SER A N 1
ATOM 661 C CA . SER A 1 82 ? -5.760 -13.015 6.359 1.00 90.75 82 SER A CA 1
ATOM 662 C C . SER A 1 82 ? -6.738 -12.251 5.458 1.00 90.75 82 SER A C 1
ATOM 664 O O . SER A 1 82 ? -7.690 -12.839 4.951 1.00 90.75 82 SER A O 1
ATOM 666 N N . ARG A 1 83 ? -6.528 -10.939 5.279 1.00 88.38 83 ARG A N 1
ATOM 667 C CA . ARG A 1 83 ? -7.349 -10.057 4.444 1.00 88.38 83 ARG A CA 1
ATOM 668 C C . ARG A 1 83 ? -6.527 -8.879 3.943 1.00 88.38 83 ARG A C 1
ATOM 670 O O . ARG A 1 83 ? -5.698 -8.348 4.677 1.00 88.38 83 ARG A O 1
ATOM 677 N N . VAL A 1 84 ? -6.820 -8.437 2.723 1.00 92.62 84 VAL A N 1
ATOM 678 C CA . VAL A 1 84 ? -6.221 -7.245 2.119 1.00 92.62 84 VAL A CA 1
ATOM 679 C C . VAL A 1 84 ? -7.322 -6.385 1.503 1.00 92.62 84 VAL A C 1
ATOM 681 O O . VAL A 1 84 ? -8.141 -6.888 0.737 1.00 92.62 84 VAL A O 1
ATOM 684 N N . LEU A 1 85 ? -7.327 -5.090 1.821 1.00 91.44 85 LEU A N 1
ATOM 685 C CA . LEU A 1 85 ? -8.102 -4.071 1.112 1.00 91.44 85 LEU A CA 1
ATOM 686 C C . LEU A 1 85 ? -7.132 -3.250 0.269 1.00 91.44 85 LEU A C 1
ATOM 688 O O . LEU A 1 85 ? -6.219 -2.623 0.802 1.00 91.44 85 LEU A O 1
ATOM 692 N N . VAL A 1 86 ? -7.318 -3.286 -1.048 1.00 91.75 86 VAL A N 1
ATOM 693 C CA . VAL A 1 86 ? -6.481 -2.546 -1.995 1.00 91.75 86 VAL A CA 1
ATOM 694 C C . VAL A 1 86 ? -7.121 -1.191 -2.264 1.00 91.75 86 VAL A C 1
ATOM 696 O O . VAL A 1 86 ? -8.304 -1.121 -2.592 1.00 91.75 86 VAL A O 1
ATOM 699 N N . ILE A 1 87 ? -6.332 -0.127 -2.131 1.00 90.31 87 ILE A N 1
ATOM 700 C CA . ILE A 1 87 ? -6.745 1.257 -2.373 1.00 90.31 87 ILE A CA 1
ATOM 701 C C . ILE A 1 87 ? -5.734 1.882 -3.327 1.00 90.31 87 ILE A C 1
ATOM 703 O O . ILE A 1 87 ? -4.530 1.643 -3.200 1.00 90.31 87 ILE A O 1
ATOM 707 N N . ASP A 1 88 ? -6.224 2.667 -4.279 1.00 88.19 88 ASP A N 1
ATOM 708 C CA . ASP A 1 88 ? -5.369 3.371 -5.226 1.00 88.19 88 ASP A CA 1
ATOM 709 C C . ASP A 1 88 ? -4.678 4.566 -4.564 1.00 88.19 88 ASP A C 1
ATOM 711 O O . ASP A 1 88 ? -5.215 5.220 -3.670 1.00 88.19 88 ASP A O 1
ATOM 715 N N . ASN A 1 89 ? -3.443 4.843 -4.980 1.00 85.31 89 ASN A N 1
ATOM 716 C CA . ASN A 1 89 ? -2.588 5.834 -4.323 1.00 85.31 89 ASN A CA 1
ATOM 717 C C . ASN A 1 89 ? -2.945 7.294 -4.649 1.00 85.31 89 ASN A C 1
ATOM 719 O O . ASN A 1 89 ? -2.367 8.207 -4.061 1.00 85.31 89 ASN A O 1
ATOM 723 N N . ASP A 1 90 ? -3.848 7.512 -5.599 1.00 84.94 90 ASP A N 1
ATOM 724 C CA . ASP A 1 90 ? -4.412 8.807 -5.973 1.00 84.94 90 ASP A CA 1
ATOM 725 C C . ASP A 1 90 ? -5.699 9.136 -5.195 1.00 84.94 90 ASP A C 1
ATOM 727 O O . ASP A 1 90 ? -6.322 10.174 -5.424 1.00 84.94 90 ASP A O 1
ATOM 731 N N . MET A 1 91 ? -6.070 8.288 -4.233 1.00 87.38 91 MET A N 1
ATOM 732 C CA . MET A 1 91 ? -7.166 8.522 -3.301 1.00 87.38 91 MET A CA 1
ATOM 733 C C . MET A 1 91 ? -6.667 9.128 -1.980 1.00 87.38 91 MET A C 1
ATOM 735 O O . MET A 1 91 ? -5.474 9.203 -1.695 1.00 87.38 91 MET A O 1
ATOM 739 N N . TYR A 1 92 ? -7.598 9.562 -1.136 1.00 88.12 92 TYR A N 1
ATOM 740 C CA . TYR A 1 92 ? -7.340 9.833 0.275 1.00 88.12 92 TYR A CA 1
ATOM 741 C C . TYR A 1 92 ? -8.539 9.368 1.098 1.00 88.12 92 TYR A C 1
ATOM 743 O O . TYR A 1 92 ? -9.669 9.309 0.607 1.00 88.12 92 TYR A O 1
ATOM 751 N N . ILE A 1 93 ? -8.293 9.027 2.358 1.00 91.62 93 ILE A N 1
ATOM 752 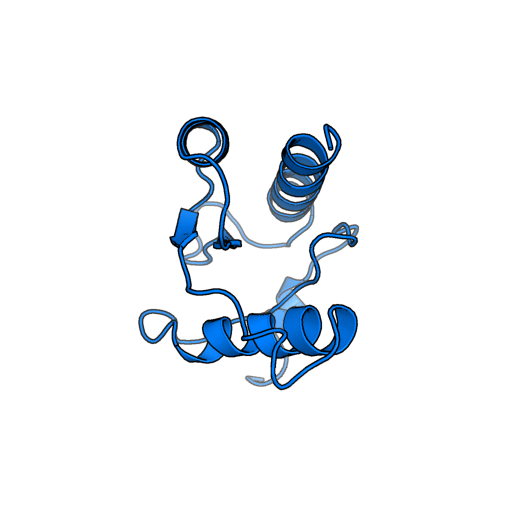C CA . ILE A 1 93 ? -9.310 8.462 3.239 1.00 91.62 93 ILE A CA 1
ATOM 753 C C . ILE A 1 93 ? -9.928 9.601 4.041 1.00 91.62 93 ILE A C 1
ATOM 755 O O . ILE A 1 93 ? -9.248 10.253 4.824 1.00 91.62 93 ILE A O 1
ATOM 759 N N . ALA A 1 94 ? -11.217 9.856 3.825 1.00 92.06 94 ALA A N 1
ATOM 760 C CA . ALA A 1 94 ? -11.958 10.913 4.519 1.00 92.06 94 ALA A CA 1
ATOM 761 C C . ALA A 1 94 ? -12.849 10.382 5.656 1.00 92.06 94 ALA A C 1
ATOM 763 O O . ALA A 1 94 ? -13.391 11.157 6.440 1.00 92.06 94 ALA A O 1
ATOM 764 N N . SER A 1 95 ? -13.042 9.064 5.726 1.00 91.12 95 SER A N 1
ATOM 765 C CA . SER A 1 95 ? -13.928 8.405 6.683 1.00 91.12 95 SER A CA 1
ATOM 766 C C . SER A 1 95 ? -13.481 6.973 6.951 1.00 91.12 95 SER A C 1
ATOM 768 O O . SER A 1 95 ? -12.745 6.394 6.152 1.00 91.12 95 SER A O 1
ATOM 770 N N . SER A 1 96 ? -13.999 6.390 8.036 1.00 91.31 96 SER A N 1
ATOM 771 C CA . SER A 1 96 ? -13.696 5.016 8.446 1.00 91.31 96 SER A CA 1
ATOM 772 C C . SER A 1 96 ? -13.869 4.020 7.305 1.00 91.31 96 SER A C 1
ATOM 774 O O . SER A 1 96 ? -14.943 3.911 6.712 1.00 91.31 96 SER A O 1
ATOM 776 N N . LEU A 1 97 ? -12.806 3.260 7.044 1.00 89.69 97 LEU A N 1
ATOM 777 C CA . LEU A 1 97 ? -12.825 2.114 6.140 1.00 89.69 97 LEU A CA 1
ATOM 778 C C . LEU A 1 97 ? -13.128 0.816 6.880 1.00 89.69 97 LEU A C 1
ATOM 780 O O . LEU A 1 97 ? -13.279 -0.220 6.241 1.00 89.69 97 LEU A O 1
ATOM 784 N N . ARG A 1 98 ? -13.224 0.855 8.215 1.00 88.06 98 ARG A N 1
ATOM 785 C CA . ARG A 1 98 ? -13.413 -0.325 9.061 1.00 88.06 98 ARG A CA 1
ATOM 786 C C . ARG A 1 98 ? -14.581 -1.179 8.588 1.00 88.06 98 ARG A C 1
ATOM 788 O O . ARG A 1 98 ? -14.422 -2.380 8.426 1.00 88.06 98 ARG A O 1
ATOM 795 N N . ASN A 1 99 ? -15.724 -0.556 8.310 1.00 82.94 99 ASN A N 1
ATOM 796 C CA . ASN A 1 99 ? -16.900 -1.287 7.849 1.00 82.94 99 ASN A CA 1
ATOM 797 C C . ASN A 1 99 ? -16.638 -1.937 6.492 1.00 82.94 99 ASN A C 1
ATOM 799 O O . ASN A 1 99 ? -16.871 -3.122 6.361 1.00 82.94 99 ASN A O 1
ATOM 803 N N . ALA A 1 100 ? -16.076 -1.216 5.516 1.00 81.31 100 ALA A N 1
ATOM 804 C CA . ALA A 1 100 ? -15.732 -1.797 4.215 1.00 81.31 100 ALA A CA 1
ATOM 805 C C . ALA A 1 100 ? -14.702 -2.935 4.336 1.00 81.31 100 ALA A C 1
ATOM 807 O O . ALA A 1 100 ? -14.774 -3.921 3.613 1.00 81.31 100 ALA A O 1
ATOM 808 N N . PHE A 1 101 ? -13.765 -2.818 5.277 1.00 84.50 101 PHE A N 1
ATOM 809 C CA . PHE A 1 101 ? -12.778 -3.851 5.557 1.00 84.50 101 PHE A CA 1
ATOM 810 C C . PHE A 1 101 ? -13.394 -5.075 6.238 1.00 84.50 101 PHE A C 1
ATOM 812 O O . PHE A 1 101 ? -12.910 -6.176 6.004 1.00 84.50 101 PHE A O 1
ATOM 819 N N . LEU A 1 102 ? -14.423 -4.905 7.076 1.00 81.00 102 LEU A N 1
ATOM 820 C CA . LEU A 1 102 ? -15.058 -5.959 7.879 1.00 81.00 102 LEU A CA 1
ATOM 821 C C . LEU A 1 102 ? -16.375 -6.514 7.299 1.00 81.00 102 LEU A C 1
ATOM 823 O O . LEU A 1 102 ? -16.809 -7.562 7.762 1.00 81.00 102 LEU A O 1
ATOM 827 N N . ALA A 1 103 ? -16.966 -5.864 6.291 1.00 67.88 103 ALA A N 1
ATOM 828 C CA . ALA A 1 103 ? -18.358 -6.042 5.849 1.00 67.88 103 ALA A CA 1
ATOM 829 C C . ALA A 1 103 ? -18.763 -7.453 5.388 1.00 67.88 103 ALA A C 1
ATOM 831 O O . ALA A 1 103 ? -19.952 -7.743 5.388 1.00 67.88 103 ALA A O 1
ATOM 832 N N . ASP A 1 104 ? -17.826 -8.332 5.033 1.00 53.50 104 ASP A N 1
ATOM 833 C CA . ASP A 1 104 ? -18.144 -9.690 4.556 1.00 53.50 104 ASP A CA 1
ATOM 834 C C . ASP A 1 104 ? -18.147 -10.761 5.671 1.00 53.50 104 ASP A C 1
ATOM 836 O O . ASP A 1 104 ? -18.094 -11.955 5.376 1.00 53.50 104 ASP A O 1
ATOM 840 N N . TYR A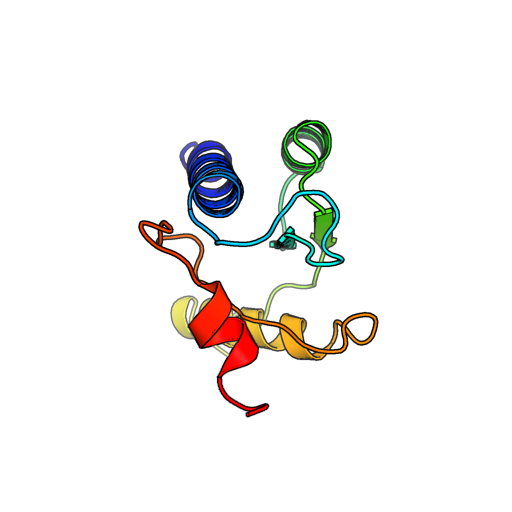 1 105 ? -18.130 -10.367 6.953 1.00 50.81 105 TYR A N 1
ATOM 841 C CA . TYR A 1 105 ? -17.959 -11.291 8.090 1.00 50.81 105 TYR A CA 1
ATOM 842 C C . TYR A 1 105 ? -19.002 -11.170 9.216 1.00 50.81 105 TYR A C 1
ATOM 844 O O . TYR A 1 105 ? -18.822 -11.827 10.244 1.00 50.81 105 TYR A O 1
ATOM 852 N N . ASP A 1 106 ? -20.080 -10.408 9.008 1.00 43.75 106 ASP A N 1
ATOM 853 C CA . ASP A 1 106 ? -21.270 -10.391 9.880 1.00 43.75 106 ASP A CA 1
ATOM 854 C C . ASP A 1 106 ? -22.453 -11.144 9.243 1.00 43.75 106 ASP A C 1
ATOM 856 O O . ASP A 1 106 ? -22.703 -10.953 8.028 1.00 43.75 106 ASP A O 1
#

Radius of gyration: 14.62 Å; chains: 1; bounding box: 38×30×43 Å

Secondary structure (DSSP, 8-state):
-TTHHHHHHHHHHHHHHHS---TTSS---EEEESS--HHHHHHHHHTT-EEEE-PPPPTTTS-HHHHHHHHGGGGGG-TT-S------TT----S--HHHHHTT--

pLDDT: mean 86.03, std 11.08, range [43.0, 95.12]

Sequence (106 aa):
EDLMPCSILLHYLSFREYGGFSVDEPVDYVLIHSGIEQSIVDQWRRFGIKTVAKDHVSLKLWDPFQAGSLFKLHAVGLTEYSRVLVIDNDMYIASSLRNAFLADYD

Foldseek 3Di:
DPPPLVLQVQQVVLCVVAQPDDPPDPDAAEAEDEPDDVVSVVVCVVVVHHYDYDYFQDCVVPPPVVSVVCSQVVQVVPVVDPFDDDDDSNDHHPHHCPCVRCVVPD

InterPro domains:
  IPR029044 Nucleotide-diphospho-sugar transferases [G3DSA:3.90.550.10] (3-105)
  IPR029044 Nucleotide-diphospho-sugar transferases [SSF53448] (25-101)

Organism: NCBI:txid327968